Protein AF-A0A857DP29-F1 (afdb_monomer_lite)

Secondary structure (DSSP, 8-state):
-HHHHHHHHHHHHHHHHHHHHHHHHHHHHHHHHHHHHHHHHT-TTHHHHHHHHHHHHHHHHHHHHHHHHHHHHS--

Sequence (76 aa):
MADKFAGDVVKYMLWGSSSASALVGLEVGGYFFGNYLDTRFGTDPLFKAVLMILGILFSILSLILIYLKLGKTDGK

pLDDT: mean 72.29, std 9.19, range [42.19, 84.0]

Organism: NCBI:txid55583

Foldseek 3Di:
DVVVVVVVVVVVVVVVVVVVVVLVVQQVVLQVVQVVVCVVVVPPHPSNVVSNVVSVVVVVVVVVVVVVVVVVVVPD

Structure (mmCIF, N/CA/C/O backbone):
data_AF-A0A857DP29-F1
#
_entry.id   AF-A0A857DP29-F1
#
loop_
_atom_site.group_PDB
_atom_site.id
_atom_site.type_symbol
_atom_site.label_atom_id
_atom_site.label_alt_id
_atom_site.label_comp_id
_atom_site.label_asym_id
_atom_site.label_entity_id
_atom_site.label_seq_id
_atom_site.pdbx_PDB_ins_code
_atom_site.Cartn_x
_atom_site.Cartn_y
_atom_site.Cartn_z
_atom_site.occupancy
_atom_site.B_iso_or_equiv
_atom_site.auth_seq_id
_atom_site.auth_comp_id
_atom_site.auth_asym_id
_atom_site.auth_atom_id
_atom_site.pdbx_PDB_model_num
ATOM 1 N N . MET A 1 1 ? 11.922 -8.947 -36.553 1.00 51.56 1 MET A N 1
ATOM 2 C CA . MET A 1 1 ? 12.345 -7.966 -35.523 1.00 51.56 1 MET A CA 1
ATOM 3 C C . MET A 1 1 ? 11.152 -7.316 -34.817 1.00 51.56 1 MET A C 1
ATOM 5 O O . MET A 1 1 ? 11.230 -7.164 -33.609 1.00 51.56 1 MET A O 1
ATOM 9 N N . ALA A 1 2 ? 10.046 -7.019 -35.516 1.00 57.28 2 ALA A N 1
ATOM 10 C CA . ALA A 1 2 ? 8.813 -6.488 -34.912 1.00 57.28 2 ALA A CA 1
ATOM 11 C C . ALA A 1 2 ? 8.174 -7.411 -33.847 1.00 57.28 2 ALA A C 1
ATOM 13 O O . ALA A 1 2 ? 7.718 -6.931 -32.817 1.00 57.28 2 ALA A O 1
ATOM 14 N N . ASP A 1 3 ? 8.232 -8.730 -34.049 1.00 59.03 3 ASP A N 1
ATOM 15 C CA . ASP A 1 3 ? 7.647 -9.732 -33.140 1.00 59.03 3 ASP A CA 1
ATOM 16 C C . ASP A 1 3 ? 8.266 -9.718 -31.726 1.00 59.03 3 ASP A C 1
ATOM 18 O O . ASP A 1 3 ? 7.573 -9.784 -30.715 1.00 59.03 3 ASP A O 1
ATOM 22 N N . LYS A 1 4 ? 9.592 -9.523 -31.644 1.00 60.28 4 LYS A N 1
ATOM 23 C CA . LYS A 1 4 ? 10.316 -9.401 -30.367 1.00 60.28 4 LYS A CA 1
ATOM 24 C C . LYS A 1 4 ? 9.945 -8.1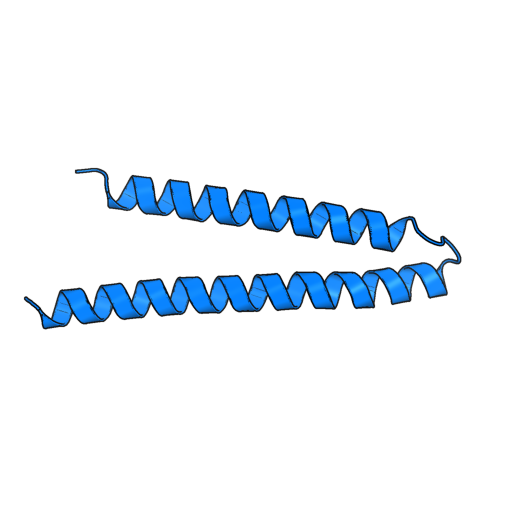25 -29.613 1.00 60.28 4 LYS A C 1
ATOM 26 O O . LYS A 1 4 ? 9.806 -8.156 -28.398 1.00 60.28 4 LYS A O 1
ATOM 31 N N . PHE A 1 5 ? 9.773 -7.023 -30.341 1.00 65.81 5 PHE A N 1
ATOM 32 C CA . PHE A 1 5 ? 9.436 -5.729 -29.754 1.00 65.81 5 PHE A CA 1
ATOM 33 C C . PHE A 1 5 ? 8.016 -5.731 -29.176 1.00 65.81 5 PHE A C 1
ATOM 35 O O . PHE A 1 5 ? 7.804 -5.271 -28.058 1.00 65.81 5 PHE A O 1
ATOM 42 N N . ALA A 1 6 ? 7.058 -6.330 -29.892 1.00 68.62 6 ALA A N 1
ATOM 43 C CA . ALA A 1 6 ? 5.698 -6.517 -29.394 1.00 68.62 6 ALA A CA 1
ATOM 44 C C . ALA A 1 6 ? 5.664 -7.401 -28.132 1.00 68.62 6 ALA A C 1
ATOM 46 O O . ALA A 1 6 ? 4.988 -7.058 -27.162 1.00 68.62 6 ALA A O 1
ATOM 47 N N . GLY A 1 7 ? 6.440 -8.492 -28.109 1.00 74.50 7 GLY A N 1
ATOM 48 C CA . GLY A 1 7 ? 6.544 -9.379 -26.947 1.00 74.50 7 GLY A CA 1
ATOM 49 C C . GLY A 1 7 ? 7.103 -8.696 -25.693 1.00 74.50 7 GLY A C 1
ATOM 50 O O . GLY A 1 7 ? 6.541 -8.860 -24.609 1.00 74.50 7 GLY A O 1
ATOM 51 N N . ASP A 1 8 ? 8.165 -7.895 -25.828 1.00 76.75 8 ASP A N 1
ATOM 52 C CA . ASP A 1 8 ? 8.728 -7.151 -24.694 1.00 76.75 8 ASP A CA 1
ATOM 53 C C . ASP A 1 8 ? 7.763 -6.070 -24.187 1.00 76.75 8 ASP A C 1
ATOM 55 O O . ASP A 1 8 ? 7.529 -5.987 -22.981 1.00 76.75 8 ASP A O 1
ATOM 59 N N . VAL A 1 9 ? 7.120 -5.301 -25.075 1.00 73.31 9 VAL A N 1
ATOM 60 C CA . VAL A 1 9 ? 6.127 -4.282 -24.679 1.00 73.31 9 VAL A CA 1
ATOM 61 C C . VAL A 1 9 ? 4.968 -4.909 -23.905 1.00 73.31 9 VAL A C 1
ATOM 63 O O . VAL A 1 9 ? 4.632 -4.432 -22.822 1.00 73.31 9 VAL A O 1
ATOM 66 N N . VAL A 1 10 ? 4.399 -6.011 -24.404 1.00 79.75 10 VAL A N 1
ATOM 67 C CA . VAL A 1 10 ? 3.314 -6.731 -23.718 1.00 79.75 10 VAL A CA 1
ATOM 68 C C . VAL A 1 10 ? 3.774 -7.237 -22.352 1.00 79.75 10 VAL A C 1
ATOM 70 O O . VAL A 1 10 ? 3.039 -7.111 -21.373 1.00 79.75 10 VAL A O 1
ATOM 73 N N . LYS A 1 11 ? 5.005 -7.745 -22.246 1.00 74.44 11 LYS A N 1
ATOM 74 C CA . LYS A 1 11 ? 5.582 -8.222 -20.984 1.00 74.44 11 LYS A CA 1
ATOM 75 C C . LYS A 1 11 ? 5.766 -7.095 -19.963 1.00 74.44 11 LYS A C 1
ATOM 77 O O . LYS A 1 11 ? 5.415 -7.282 -18.798 1.00 74.44 11 LYS A O 1
ATOM 82 N N . TYR A 1 12 ? 6.267 -5.930 -20.373 1.00 73.12 12 TYR A N 1
ATOM 83 C CA . TYR A 1 12 ? 6.382 -4.761 -19.492 1.00 73.12 12 TYR A CA 1
ATOM 84 C C . TYR A 1 12 ? 5.012 -4.205 -19.094 1.00 73.12 12 TYR A C 1
ATOM 86 O O . TYR A 1 12 ? 4.823 -3.823 -17.939 1.00 73.12 12 TYR A O 1
ATOM 94 N N . MET A 1 13 ? 4.044 -4.226 -20.011 1.00 75.94 13 MET A N 1
ATOM 95 C CA . MET A 1 13 ? 2.675 -3.784 -19.753 1.00 75.94 13 MET A CA 1
ATOM 96 C C . MET A 1 13 ? 1.973 -4.694 -18.739 1.00 75.94 13 MET A C 1
ATOM 98 O O . MET A 1 13 ? 1.402 -4.190 -17.777 1.00 75.94 13 MET A O 1
ATOM 102 N N . LEU A 1 14 ? 2.109 -6.017 -18.885 1.00 79.75 14 LEU A N 1
ATOM 103 C CA . LEU A 1 14 ? 1.623 -7.013 -17.920 1.00 79.75 14 LEU A CA 1
ATOM 104 C C . LEU A 1 14 ? 2.265 -6.849 -16.541 1.00 79.75 14 LEU A C 1
ATOM 106 O O . LEU A 1 14 ? 1.595 -6.965 -15.514 1.00 79.75 14 LEU A O 1
ATOM 110 N N . TRP A 1 15 ? 3.568 -6.572 -16.505 1.00 75.62 15 TRP A N 1
ATOM 111 C CA . TRP A 1 15 ? 4.280 -6.373 -15.247 1.00 75.62 15 TRP A CA 1
ATOM 112 C C . TRP A 1 15 ? 3.830 -5.083 -14.549 1.00 75.62 15 TRP A C 1
ATOM 114 O O . TRP A 1 15 ? 3.594 -5.083 -13.339 1.00 75.62 15 TRP A O 1
ATOM 124 N N . GLY A 1 16 ? 3.634 -4.005 -15.313 1.00 75.25 16 GLY A N 1
ATOM 125 C CA . GLY A 1 16 ? 3.094 -2.740 -14.819 1.00 75.25 16 GLY A CA 1
ATOM 126 C C . GLY A 1 16 ? 1.658 -2.869 -14.309 1.00 75.25 16 GLY A C 1
ATOM 127 O O . GLY A 1 16 ? 1.368 -2.446 -13.191 1.00 75.25 16 GLY A O 1
ATOM 128 N N . SER A 1 17 ? 0.775 -3.519 -15.071 1.00 76.56 17 SER A N 1
ATOM 129 C CA . SER A 1 17 ? -0.630 -3.706 -14.690 1.00 76.56 17 SER A CA 1
ATOM 130 C C . SER A 1 17 ? -0.785 -4.618 -13.475 1.00 76.56 17 SER A C 1
ATOM 132 O O . SER A 1 17 ? -1.586 -4.323 -12.588 1.00 76.56 17 SER A O 1
ATOM 134 N N . SER A 1 18 ? 0.003 -5.693 -13.382 1.00 77.56 18 SER A N 1
ATOM 135 C CA . SER A 1 18 ? -0.005 -6.578 -12.212 1.00 77.56 18 SER A CA 1
ATOM 136 C C . SER A 1 18 ? 0.483 -5.853 -10.957 1.00 77.56 18 SER A C 1
ATOM 138 O O . SER A 1 18 ? -0.086 -6.042 -9.884 1.00 77.56 18 SER A O 1
ATOM 140 N N . SER A 1 19 ? 1.503 -5.000 -11.090 1.00 75.06 19 SER A N 1
ATOM 141 C CA . SER A 1 19 ? 2.034 -4.205 -9.977 1.00 75.06 19 SER A CA 1
ATOM 142 C C . SER A 1 19 ? 1.031 -3.142 -9.522 1.00 75.06 19 SER A C 1
ATOM 144 O O . SER A 1 19 ? 0.786 -3.001 -8.328 1.00 75.06 19 SER A O 1
ATOM 146 N N . ALA A 1 20 ? 0.385 -2.452 -10.466 1.00 78.00 20 ALA A N 1
ATOM 147 C CA . ALA A 1 20 ? -0.666 -1.481 -10.168 1.00 78.00 20 ALA A CA 1
ATOM 148 C C . ALA A 1 20 ? -1.875 -2.137 -9.480 1.00 78.00 20 ALA A C 1
ATOM 150 O O . ALA A 1 20 ? -2.374 -1.622 -8.484 1.00 78.00 20 ALA A O 1
ATOM 151 N N . SER A 1 21 ? -2.302 -3.310 -9.956 1.00 78.94 21 SER A N 1
ATOM 152 C CA . SER A 1 21 ? -3.418 -4.060 -9.360 1.00 78.94 21 SER A CA 1
ATOM 153 C C . SER A 1 21 ? 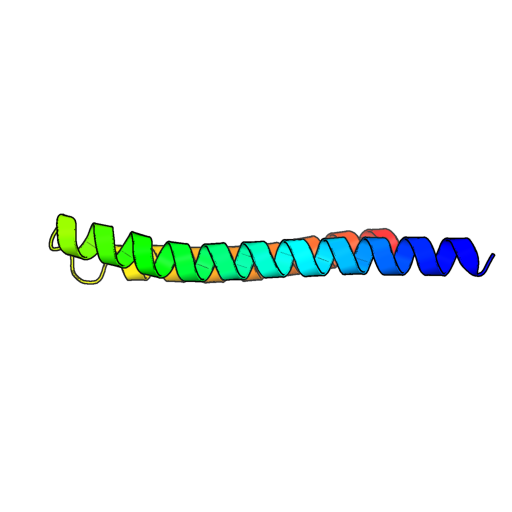-3.103 -4.507 -7.930 1.00 78.94 21 SER A C 1
ATOM 155 O O . SER A 1 21 ? -3.954 -4.410 -7.048 1.00 78.94 21 SER A O 1
ATOM 157 N N . ALA A 1 22 ? -1.867 -4.956 -7.683 1.00 79.75 22 ALA A N 1
ATOM 158 C CA . ALA A 1 22 ? -1.410 -5.324 -6.347 1.00 79.75 22 ALA A CA 1
ATOM 159 C C . ALA A 1 22 ? -1.356 -4.113 -5.402 1.00 79.75 22 ALA A C 1
ATOM 161 O O . ALA A 1 22 ? -1.770 -4.232 -4.253 1.00 79.75 22 ALA A O 1
ATOM 162 N N . LEU A 1 23 ? -0.909 -2.948 -5.885 1.00 77.88 23 LEU A N 1
ATOM 163 C CA . LEU A 1 23 ? -0.880 -1.706 -5.104 1.00 77.88 23 LEU A CA 1
ATOM 164 C C . LEU A 1 23 ? -2.287 -1.237 -4.722 1.00 77.88 23 LEU A C 1
ATOM 166 O O . LEU A 1 23 ? -2.527 -0.949 -3.554 1.00 77.88 23 LEU A O 1
ATOM 170 N N . VAL A 1 24 ? -3.228 -1.244 -5.670 1.00 82.56 24 VAL A N 1
ATOM 171 C CA . VAL A 1 24 ? -4.636 -0.908 -5.400 1.00 82.56 24 VAL A CA 1
ATOM 172 C C . VAL A 1 24 ? -5.244 -1.886 -4.394 1.00 82.56 24 VAL A C 1
ATOM 174 O O . VAL A 1 24 ? -5.908 -1.470 -3.446 1.00 82.56 24 VAL A O 1
ATOM 177 N N . GLY A 1 25 ? -4.983 -3.187 -4.553 1.00 81.69 25 GLY A N 1
ATOM 178 C CA . GLY A 1 25 ? -5.433 -4.202 -3.600 1.00 81.69 25 GLY A CA 1
ATOM 179 C C . GLY A 1 25 ? -4.850 -4.001 -2.198 1.00 81.69 25 GLY A C 1
ATOM 180 O O . GLY A 1 25 ? -5.551 -4.205 -1.209 1.00 81.69 25 GLY A O 1
ATOM 181 N N . LEU A 1 26 ? -3.597 -3.558 -2.104 1.00 79.25 26 LEU A N 1
ATOM 182 C CA . LEU A 1 26 ? -2.916 -3.296 -0.839 1.00 79.25 26 LEU A CA 1
ATOM 183 C C . LEU A 1 26 ? -3.412 -2.001 -0.176 1.00 79.25 26 LEU A C 1
ATOM 185 O O . LEU A 1 26 ? -3.574 -1.986 1.040 1.00 79.25 26 LEU A O 1
ATOM 189 N N . GLU A 1 27 ? -3.739 -0.957 -0.943 1.00 77.06 27 GLU A N 1
ATOM 190 C CA . GLU A 1 27 ? -4.386 0.259 -0.422 1.00 77.06 27 GLU A CA 1
ATOM 191 C C . GLU A 1 27 ? -5.788 -0.032 0.128 1.00 77.06 27 GLU A C 1
ATOM 193 O O . GLU A 1 27 ? -6.096 0.301 1.275 1.00 77.06 27 GLU A O 1
ATOM 198 N N . VAL A 1 28 ? -6.633 -0.698 -0.664 1.00 82.31 28 VAL A N 1
ATOM 199 C CA . VAL A 1 28 ? -8.005 -1.041 -0.257 1.00 82.31 28 VAL A CA 1
ATOM 200 C C . VAL A 1 28 ? -7.991 -2.036 0.906 1.00 82.31 28 VAL A C 1
ATOM 202 O O . VAL A 1 28 ? -8.734 -1.877 1.878 1.00 82.31 28 VAL A O 1
ATOM 205 N N . GLY A 1 29 ? -7.109 -3.036 0.844 1.00 81.56 29 GLY A N 1
ATOM 206 C CA . GLY A 1 29 ? -6.895 -3.999 1.920 1.00 81.56 29 GLY A CA 1
ATOM 207 C C . GLY A 1 29 ? -6.374 -3.336 3.194 1.00 81.56 29 GLY A C 1
ATOM 208 O O . GLY A 1 29 ? -6.879 -3.622 4.276 1.00 81.56 29 GLY A O 1
ATOM 209 N N . GLY A 1 30 ? -5.431 -2.400 3.077 1.00 76.38 30 GLY A N 1
ATOM 210 C CA . GLY A 1 30 ? -4.896 -1.625 4.195 1.00 76.38 30 GLY A CA 1
ATOM 211 C C . GLY A 1 30 ? -5.946 -0.734 4.854 1.00 76.38 30 GLY A C 1
ATOM 212 O O . GLY A 1 30 ? -5.987 -0.652 6.080 1.00 76.38 30 GLY A O 1
ATOM 213 N N . TYR A 1 31 ? -6.852 -0.140 4.072 1.00 76.06 31 TYR A N 1
ATOM 214 C CA . TYR A 1 31 ? -7.986 0.615 4.606 1.00 76.06 31 TYR A CA 1
ATOM 215 C C . TYR A 1 31 ? -8.920 -0.276 5.432 1.00 76.06 31 TYR A C 1
ATOM 217 O O . TYR A 1 31 ? -9.232 0.051 6.576 1.00 76.06 31 TYR A O 1
ATOM 225 N N . PHE A 1 32 ? -9.353 -1.412 4.875 1.00 78.88 32 PHE A N 1
ATOM 226 C CA . PHE A 1 32 ? -10.266 -2.327 5.567 1.00 78.88 32 PHE A CA 1
ATOM 227 C C . PHE A 1 32 ? -9.618 -2.974 6.794 1.00 78.88 32 PHE A C 1
ATOM 229 O O . PHE A 1 32 ? -10.244 -3.057 7.850 1.00 78.88 32 PHE A O 1
ATOM 236 N N . PHE A 1 33 ? -8.359 -3.394 6.674 1.00 77.25 33 PHE A N 1
ATOM 237 C CA . PHE A 1 33 ? -7.601 -4.000 7.764 1.00 77.25 33 PHE A CA 1
ATOM 238 C C . PHE A 1 33 ? -7.301 -2.993 8.877 1.00 77.25 33 PHE A C 1
ATOM 240 O O . PHE A 1 33 ? -7.473 -3.308 10.053 1.00 77.25 33 PHE A O 1
ATOM 247 N N . GLY A 1 34 ? -6.938 -1.760 8.515 1.00 73.69 34 GLY A N 1
ATOM 248 C CA . GLY A 1 34 ? -6.750 -0.665 9.461 1.00 73.69 34 GLY A CA 1
ATOM 249 C C . GLY A 1 34 ? -8.037 -0.338 10.202 1.00 73.69 34 GLY A C 1
ATOM 250 O O . GLY A 1 34 ? -8.021 -0.277 11.422 1.00 73.69 34 GLY A O 1
ATOM 251 N N . ASN A 1 35 ? -9.163 -0.252 9.488 1.00 74.50 35 ASN A N 1
ATOM 252 C CA . ASN A 1 35 ? -10.477 -0.011 10.086 1.00 74.50 35 ASN A CA 1
ATOM 253 C C . ASN A 1 35 ? -10.916 -1.152 11.026 1.00 74.50 35 ASN A C 1
ATOM 255 O O . ASN A 1 35 ? -11.514 -0.906 12.072 1.00 74.50 35 ASN A O 1
ATOM 259 N N . TYR A 1 36 ? -10.599 -2.404 10.675 1.00 75.31 36 TYR A N 1
ATOM 260 C CA . TYR A 1 36 ? -10.865 -3.567 11.524 1.00 75.31 36 TYR A CA 1
ATOM 261 C C . TYR A 1 36 ? -10.025 -3.548 12.809 1.00 75.31 36 TYR A C 1
ATOM 263 O O . TYR A 1 36 ? -10.557 -3.801 13.890 1.00 75.31 36 TYR A O 1
ATOM 271 N N . LEU A 1 37 ? -8.734 -3.218 12.709 1.00 73.19 37 LEU A N 1
ATOM 272 C CA . LEU A 1 37 ? -7.854 -3.079 13.871 1.00 73.19 37 LEU A CA 1
ATOM 273 C C . LEU A 1 37 ? -8.248 -1.889 14.753 1.00 73.19 37 LEU A C 1
ATOM 275 O O . LEU A 1 37 ? -8.304 -2.054 15.969 1.00 73.19 37 LEU A O 1
ATOM 279 N N . ASP A 1 38 ? -8.589 -0.745 14.157 1.00 70.56 38 ASP A N 1
ATOM 280 C CA . ASP A 1 38 ? -9.086 0.443 14.865 1.00 70.56 38 ASP A CA 1
ATOM 281 C C . ASP A 1 38 ? -10.339 0.119 15.688 1.00 70.56 38 ASP A C 1
ATOM 283 O O . ASP A 1 38 ? -10.376 0.352 16.896 1.00 70.56 38 ASP A O 1
ATOM 287 N N . THR A 1 39 ? -11.310 -0.565 15.070 1.00 72.06 39 THR A N 1
ATOM 288 C CA . THR A 1 39 ? -12.544 -1.010 15.742 1.00 72.06 39 THR A CA 1
ATOM 289 C C . THR A 1 39 ? -12.260 -2.016 16.864 1.00 72.06 39 THR A C 1
ATOM 291 O O . THR A 1 39 ? -12.959 -2.046 17.878 1.00 72.06 39 THR A O 1
ATOM 294 N N . ARG A 1 40 ? -11.241 -2.871 16.702 1.00 73.00 40 ARG A N 1
ATOM 295 C CA . ARG A 1 40 ? -10.896 -3.923 17.672 1.00 73.00 40 ARG A CA 1
ATOM 296 C C . ARG A 1 40 ? -10.124 -3.387 18.879 1.00 73.00 40 ARG A C 1
ATOM 298 O O . ARG A 1 40 ? -10.308 -3.905 19.978 1.00 73.00 40 ARG A O 1
ATOM 305 N N . PHE A 1 41 ? -9.267 -2.392 18.671 1.00 72.50 41 PHE A N 1
ATOM 306 C CA . PHE A 1 41 ? -8.418 -1.799 19.708 1.00 72.50 41 PHE A CA 1
ATOM 307 C C . PHE A 1 41 ? -8.948 -0.457 20.240 1.00 72.50 41 PHE A C 1
ATOM 309 O O . PHE A 1 41 ? -8.346 0.107 21.153 1.00 72.50 41 PHE A O 1
ATOM 316 N N . GLY A 1 42 ? -10.069 0.050 19.712 1.00 66.56 42 GLY A N 1
ATOM 317 C CA . GLY A 1 42 ? -10.705 1.295 20.159 1.00 66.56 42 GLY A CA 1
ATOM 318 C C . GLY A 1 42 ? -9.814 2.525 19.981 1.00 66.56 42 GLY A C 1
ATOM 319 O O . GLY A 1 42 ? -9.915 3.473 20.755 1.00 66.56 42 GLY A O 1
ATOM 320 N N . THR A 1 43 ? -8.889 2.479 19.020 1.00 60.03 43 THR A N 1
ATOM 321 C CA . THR A 1 43 ? -7.817 3.469 18.843 1.00 60.03 43 THR A CA 1
ATOM 322 C 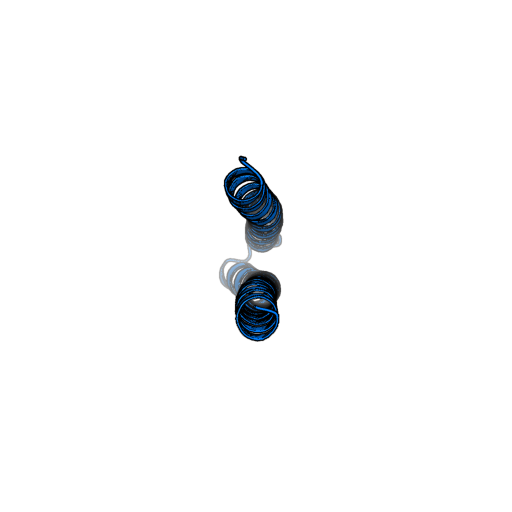C . THR A 1 43 ? -8.106 4.441 17.700 1.00 60.03 43 THR A C 1
ATOM 324 O O . THR A 1 43 ? -7.175 4.875 17.027 1.00 60.03 43 THR A O 1
ATOM 327 N N . ASP A 1 44 ? -9.376 4.800 17.493 1.00 61.19 44 ASP A N 1
ATOM 328 C CA . ASP A 1 44 ? -9.788 5.681 16.396 1.00 61.19 44 ASP A CA 1
ATOM 329 C C . ASP A 1 44 ? -9.035 7.030 16.455 1.00 61.19 44 ASP A C 1
ATOM 331 O O . ASP A 1 44 ? -9.203 7.751 17.446 1.00 61.19 44 ASP A O 1
ATOM 335 N N . PRO A 1 45 ? -8.217 7.427 15.443 1.00 62.00 45 PRO A N 1
ATOM 336 C CA . PRO A 1 45 ? -7.964 6.814 14.127 1.00 62.00 45 PRO A CA 1
ATOM 337 C C . PRO A 1 45 ? -6.460 6.575 13.836 1.00 62.00 45 PRO A C 1
ATOM 339 O O . PRO A 1 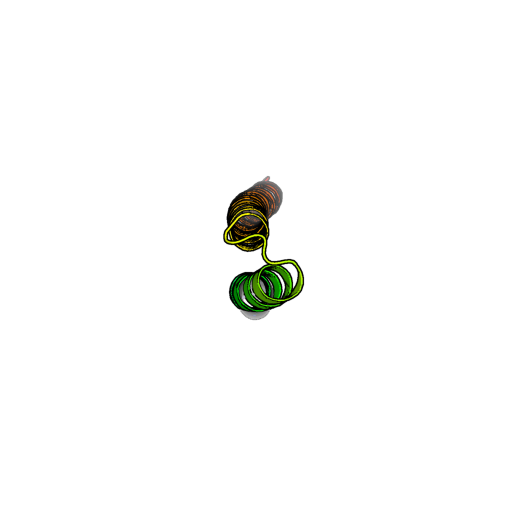45 ? -5.938 6.985 12.791 1.00 62.00 45 PRO A O 1
ATOM 342 N N . LEU A 1 46 ? -5.712 5.983 14.769 1.00 69.50 46 LEU A N 1
ATOM 343 C CA . LEU A 1 46 ? -4.249 5.859 14.656 1.00 69.50 46 LEU A CA 1
ATOM 344 C C . LEU A 1 46 ? -3.813 4.775 13.662 1.00 69.50 46 LEU A C 1
ATOM 346 O O . LEU A 1 46 ? -2.916 5.007 12.847 1.00 69.50 46 LEU A O 1
ATOM 350 N N . PHE A 1 47 ? -4.438 3.597 13.695 1.00 68.06 47 PHE A N 1
ATOM 351 C CA . PHE A 1 47 ? -4.002 2.460 12.877 1.00 68.06 47 PHE A CA 1
ATOM 352 C C . PHE A 1 47 ? -4.324 2.663 11.401 1.00 68.06 47 PHE A C 1
ATOM 354 O O . PHE A 1 47 ? -3.479 2.413 10.535 1.00 68.06 47 PHE A O 1
ATOM 361 N N . LYS A 1 48 ? -5.513 3.187 11.113 1.00 67.69 48 LYS A N 1
ATOM 362 C CA . LYS A 1 48 ? -5.915 3.601 9.771 1.00 67.69 48 LYS A CA 1
ATOM 363 C C . LYS A 1 48 ? -4.972 4.658 9.198 1.00 67.69 48 LYS A C 1
ATOM 365 O O . LYS A 1 48 ? -4.569 4.534 8.044 1.00 67.69 48 LYS A O 1
ATOM 370 N N . ALA A 1 49 ? -4.578 5.653 9.997 1.00 73.00 49 ALA A N 1
ATOM 371 C CA . ALA A 1 49 ? -3.638 6.687 9.567 1.00 73.00 49 ALA A CA 1
ATOM 372 C C . ALA A 1 49 ? -2.253 6.106 9.236 1.00 73.00 49 ALA A C 1
ATOM 374 O O . ALA A 1 49 ? -1.698 6.416 8.183 1.00 73.00 49 ALA A O 1
ATOM 375 N N . VAL A 1 50 ? -1.720 5.214 10.079 1.00 77.44 50 VAL A N 1
ATOM 376 C CA . VAL A 1 50 ? -0.426 4.553 9.833 1.00 77.44 50 VAL A CA 1
ATOM 377 C C . VAL A 1 50 ? -0.464 3.703 8.561 1.00 77.44 50 VAL A C 1
ATOM 379 O O . VAL A 1 50 ? 0.456 3.780 7.747 1.00 77.44 50 VAL A O 1
ATOM 382 N N . LEU A 1 51 ? -1.536 2.936 8.343 1.00 74.19 51 LEU A N 1
ATOM 383 C CA . LEU A 1 51 ? -1.701 2.118 7.136 1.00 74.19 51 LEU A CA 1
ATOM 384 C C . LEU A 1 51 ? -1.860 2.960 5.865 1.00 74.19 51 LEU A C 1
ATOM 386 O O . LEU A 1 51 ? -1.260 2.625 4.845 1.00 74.19 51 LEU A O 1
ATOM 390 N N . MET A 1 52 ? -2.590 4.077 5.924 1.00 72.94 52 MET A N 1
ATOM 391 C CA . MET A 1 52 ? -2.678 5.022 4.803 1.00 72.94 52 MET A CA 1
ATOM 392 C C . MET A 1 52 ? -1.316 5.646 4.476 1.00 72.94 52 MET A C 1
ATOM 394 O O . MET A 1 52 ? -0.920 5.678 3.312 1.00 72.94 52 MET A O 1
ATOM 398 N N . ILE A 1 53 ? -0.570 6.097 5.491 1.00 79.75 53 ILE A N 1
ATOM 399 C CA . ILE A 1 53 ? 0.767 6.684 5.312 1.00 79.75 53 ILE A CA 1
ATOM 400 C C . ILE A 1 53 ? 1.730 5.660 4.701 1.00 79.75 53 ILE A C 1
ATOM 402 O O . ILE A 1 53 ? 2.464 5.988 3.767 1.00 79.75 53 ILE A O 1
ATOM 406 N N . LEU A 1 54 ? 1.700 4.411 5.175 1.00 81.25 54 LEU A N 1
ATOM 407 C CA . LEU A 1 54 ? 2.490 3.322 4.600 1.00 81.25 54 LEU A CA 1
ATOM 408 C C . LEU A 1 54 ? 2.107 3.043 3.142 1.00 81.25 54 LEU A C 1
ATOM 410 O O . LEU A 1 54 ? 3.004 2.856 2.324 1.00 81.25 54 LEU A O 1
ATOM 414 N N . GLY A 1 55 ? 0.816 3.070 2.797 1.00 76.25 55 GLY A N 1
ATOM 415 C CA . GLY A 1 55 ? 0.344 2.924 1.415 1.00 76.25 55 GLY A CA 1
ATOM 416 C C . GLY A 1 55 ? 0.907 4.001 0.482 1.00 76.25 55 GLY A C 1
ATOM 417 O O . GLY A 1 55 ? 1.448 3.684 -0.580 1.00 76.25 55 GLY A O 1
ATOM 418 N N . ILE A 1 56 ? 0.885 5.265 0.915 1.00 79.19 56 ILE A N 1
ATOM 419 C CA . ILE A 1 56 ? 1.452 6.394 0.158 1.00 79.19 56 ILE A CA 1
ATOM 420 C C . ILE A 1 56 ? 2.968 6.221 -0.024 1.00 79.19 56 ILE A C 1
ATOM 422 O O . ILE A 1 56 ? 3.484 6.363 -1.135 1.00 79.19 56 ILE A O 1
ATOM 42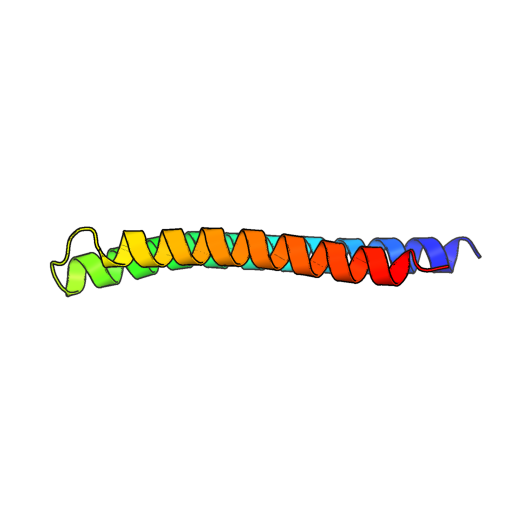6 N N . LEU A 1 57 ? 3.687 5.859 1.044 1.00 84.00 57 LEU A N 1
ATOM 427 C CA . LEU A 1 57 ? 5.127 5.581 0.998 1.00 84.00 57 LEU A CA 1
ATOM 428 C C . LEU A 1 57 ? 5.464 4.434 0.037 1.00 84.00 57 LEU A C 1
ATOM 430 O O . LEU A 1 57 ? 6.396 4.555 -0.758 1.00 84.00 57 LEU A O 1
ATOM 434 N N . PHE A 1 58 ? 4.689 3.349 0.065 1.00 80.88 58 PHE A N 1
ATOM 435 C CA . PHE A 1 58 ? 4.856 2.222 -0.852 1.00 80.88 58 PHE A CA 1
ATOM 436 C C . PHE A 1 58 ? 4.584 2.606 -2.308 1.00 80.88 58 PHE A C 1
ATOM 438 O O . PHE A 1 58 ? 5.301 2.145 -3.200 1.00 80.88 58 PHE A O 1
ATOM 445 N N . SER A 1 59 ? 3.599 3.469 -2.559 1.00 77.69 59 SER A N 1
ATOM 446 C CA . SER A 1 59 ? 3.298 3.984 -3.898 1.00 77.69 59 SER A CA 1
ATOM 447 C C . SER A 1 59 ? 4.467 4.805 -4.461 1.00 77.69 59 SER A C 1
ATOM 449 O O . SER A 1 59 ? 4.943 4.542 -5.569 1.00 77.69 59 SER A O 1
ATOM 451 N N . ILE A 1 60 ? 5.025 5.718 -3.657 1.00 82.00 60 ILE A N 1
ATOM 452 C CA . ILE A 1 60 ? 6.198 6.527 -4.032 1.00 82.00 60 ILE A CA 1
ATOM 453 C C . ILE A 1 60 ? 7.428 5.637 -4.266 1.00 82.00 60 ILE A C 1
ATOM 455 O O . ILE A 1 60 ? 8.110 5.780 -5.281 1.00 82.00 60 ILE A O 1
ATOM 459 N N . LEU A 1 61 ? 7.699 4.679 -3.373 1.00 82.62 61 LEU A N 1
ATOM 460 C CA . LEU A 1 61 ? 8.812 3.732 -3.526 1.00 82.62 61 LEU A CA 1
ATOM 461 C C . LEU A 1 61 ? 8.670 2.872 -4.786 1.00 82.62 61 LEU A C 1
ATOM 463 O O . LEU A 1 61 ? 9.657 2.626 -5.478 1.00 82.62 61 LEU A O 1
ATOM 467 N N . SER A 1 62 ? 7.450 2.449 -5.115 1.00 73.44 62 SER A N 1
ATOM 468 C CA . SER A 1 62 ? 7.177 1.662 -6.321 1.00 73.44 62 SER A CA 1
ATOM 469 C C . SER A 1 62 ? 7.428 2.474 -7.590 1.00 73.44 62 SER A C 1
ATOM 471 O O . SER A 1 62 ? 8.072 1.973 -8.513 1.00 73.44 62 SER A O 1
ATOM 473 N N . LEU A 1 63 ? 7.010 3.745 -7.621 1.00 75.38 63 LEU A N 1
ATOM 474 C CA . LEU A 1 63 ? 7.327 4.671 -8.714 1.00 75.38 63 LEU A CA 1
ATOM 475 C C . LEU A 1 63 ? 8.837 4.872 -8.874 1.00 75.38 63 LEU A C 1
ATOM 477 O O . LEU A 1 63 ? 9.338 4.803 -9.996 1.00 75.38 63 LEU A O 1
ATOM 481 N N . ILE A 1 64 ? 9.571 5.051 -7.771 1.00 81.75 64 ILE A N 1
ATOM 482 C CA . ILE A 1 64 ? 11.036 5.192 -7.783 1.00 81.75 64 ILE A CA 1
ATOM 483 C C . ILE A 1 64 ? 11.705 3.922 -8.322 1.00 81.75 64 ILE A C 1
ATOM 485 O O . ILE A 1 64 ? 12.601 4.010 -9.160 1.00 81.75 64 ILE A O 1
ATOM 489 N N . LEU A 1 65 ? 11.265 2.738 -7.888 1.00 79.75 65 LEU A N 1
ATOM 490 C CA . LEU A 1 65 ? 11.792 1.463 -8.381 1.00 79.75 65 LEU A CA 1
ATOM 491 C C . LEU A 1 65 ? 11.525 1.274 -9.874 1.00 79.75 65 LEU A C 1
ATOM 493 O O . LEU A 1 65 ? 12.415 0.819 -10.593 1.00 79.75 65 LEU A O 1
ATOM 497 N N . ILE A 1 66 ? 10.333 1.641 -10.352 1.00 76.44 66 ILE A N 1
ATOM 498 C CA . ILE A 1 66 ? 10.006 1.614 -11.780 1.00 76.44 66 ILE A CA 1
ATOM 499 C C . ILE A 1 66 ? 10.923 2.575 -12.537 1.00 76.44 66 ILE A C 1
ATOM 501 O O . ILE A 1 66 ? 11.544 2.147 -13.505 1.00 76.44 66 ILE A O 1
ATOM 505 N N . TYR A 1 67 ? 11.084 3.816 -12.069 1.00 73.62 67 TYR A N 1
ATOM 506 C CA . TYR A 1 67 ? 11.965 4.811 -12.690 1.00 73.62 67 TYR A CA 1
ATOM 507 C C . TYR A 1 67 ? 13.426 4.356 -12.742 1.00 73.62 67 TYR A C 1
ATOM 509 O O . TYR A 1 67 ? 14.063 4.463 -13.786 1.00 73.62 67 TYR A O 1
ATOM 517 N N . LEU A 1 68 ? 13.954 3.791 -11.653 1.00 77.94 68 LEU A N 1
ATOM 518 C CA . LEU A 1 68 ? 15.310 3.234 -11.608 1.00 77.94 68 LEU A CA 1
ATOM 519 C C . LEU A 1 68 ? 15.478 2.070 -12.588 1.00 77.94 68 LEU A C 1
ATOM 521 O O . LEU A 1 68 ? 16.515 1.948 -13.241 1.00 77.94 68 LEU A O 1
ATOM 525 N N . LYS A 1 69 ? 14.466 1.207 -12.711 1.00 68.06 69 LYS A N 1
ATOM 526 C CA . LYS A 1 69 ? 14.494 0.054 -13.620 1.00 68.06 69 LYS A CA 1
ATOM 527 C C . LYS A 1 69 ? 14.349 0.482 -15.084 1.00 68.06 69 LYS A C 1
ATOM 529 O O . LYS A 1 69 ? 15.004 -0.104 -15.946 1.00 68.06 69 LYS A O 1
ATOM 534 N N . LEU A 1 70 ? 13.552 1.517 -15.352 1.00 64.44 70 LEU A N 1
ATOM 535 C CA . LEU A 1 70 ? 13.406 2.133 -16.671 1.00 64.44 70 LEU A CA 1
ATOM 536 C C . LEU A 1 70 ? 14.696 2.852 -17.081 1.00 64.44 70 LEU A C 1
ATOM 538 O O . LEU A 1 70 ? 15.215 2.586 -18.157 1.00 64.44 70 LEU A O 1
ATOM 542 N N . GLY A 1 71 ? 15.285 3.651 -16.186 1.00 61.78 71 GLY A N 1
ATOM 543 C CA . GLY A 1 71 ? 16.571 4.317 -16.409 1.00 61.78 71 GLY A CA 1
ATOM 544 C C . GLY A 1 71 ? 17.729 3.337 -16.619 1.00 61.78 71 GLY A C 1
ATOM 545 O O . GLY A 1 71 ? 18.619 3.598 -17.420 1.00 61.78 71 GLY A O 1
ATOM 546 N N . LYS A 1 72 ? 17.692 2.153 -15.988 1.00 53.53 72 LYS A N 1
ATOM 547 C CA . LYS A 1 72 ? 18.638 1.061 -16.289 1.00 53.53 72 LYS A CA 1
ATOM 548 C C . LYS A 1 72 ? 18.394 0.369 -17.631 1.00 53.53 72 LYS A C 1
ATOM 550 O O . LYS A 1 72 ? 19.298 -0.300 -18.117 1.00 53.53 72 LYS A O 1
ATOM 555 N N . THR A 1 73 ? 17.190 0.473 -18.188 1.00 51.97 73 THR A N 1
ATOM 556 C CA . THR A 1 73 ? 16.838 -0.110 -19.493 1.00 51.97 73 THR A CA 1
ATOM 557 C C . THR A 1 73 ? 17.161 0.862 -20.634 1.00 51.97 73 THR A C 1
ATOM 559 O O . THR A 1 73 ? 17.514 0.413 -21.720 1.00 51.97 73 THR A O 1
ATOM 562 N N . ASP A 1 74 ? 17.115 2.172 -20.366 1.00 49.09 74 ASP A N 1
ATOM 563 C CA . ASP A 1 74 ? 17.471 3.244 -21.309 1.00 49.09 74 ASP A CA 1
ATOM 564 C C . ASP A 1 74 ? 18.980 3.560 -21.348 1.00 49.09 74 ASP A C 1
ATOM 566 O O . ASP A 1 74 ? 19.437 4.321 -22.190 1.00 49.09 74 ASP A O 1
ATOM 570 N N . GLY A 1 75 ? 19.771 2.941 -20.462 1.00 46.09 75 GLY A N 1
ATOM 571 C CA . GLY A 1 75 ? 21.232 3.035 -20.431 1.00 46.09 75 GLY A CA 1
ATOM 572 C C . GLY A 1 75 ? 21.903 2.320 -21.605 1.00 46.09 75 GLY A C 1
ATOM 5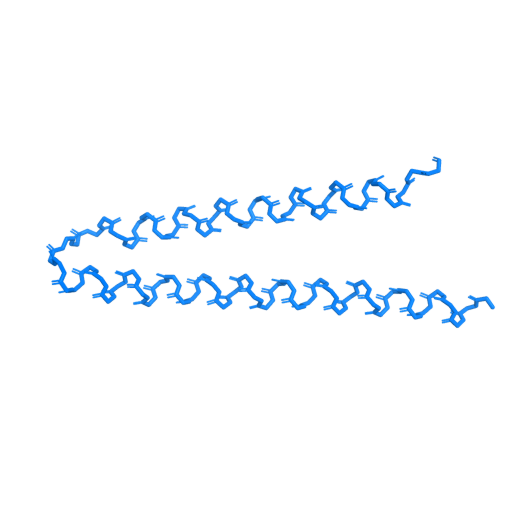73 O O . GLY A 1 75 ? 22.508 1.258 -21.432 1.00 46.09 75 GLY A O 1
ATOM 574 N N . LYS A 1 76 ? 21.781 2.915 -22.789 1.00 42.19 76 LYS A N 1
ATOM 575 C CA . LYS A 1 76 ? 22.804 2.898 -23.833 1.00 42.19 76 LYS A CA 1
ATOM 576 C C . LYS A 1 76 ? 23.662 4.149 -23.716 1.00 42.19 76 LYS A C 1
ATOM 578 O O . LYS A 1 76 ? 23.097 5.213 -23.391 1.00 42.19 76 LYS A O 1
#

InterPro domains:
  IPR032820 Putative F0F1-ATPase subunit, Ca2+/Mg2+ transporter [PF09527] (17-64)

Radius of gyration: 17.74 Å; chains: 1; bounding box: 35×16×56 Å